Protein AF-A0AAD9Q328-F1 (afdb_monomer_lite)

Sequence (118 aa):
MSDKLAHITLSVFYMILWMSNDVTAGQQCKAVESTAGDSLRYHQGQAFSTKDRDYDSRSEEKCAVSYTGAWWYNGCYASNLNGRYLNGEIRSQGMVWKNNAFSVKKSEMKIRPQIFQD

Radius of gyration: 15.74 Å; chains: 1; bounding box: 34×46×47 Å

Structure (mmCIF, N/CA/C/O backbone):
data_AF-A0AAD9Q328-F1
#
_entry.id   AF-A0AAD9Q328-F1
#
loop_
_atom_site.group_PDB
_atom_site.id
_atom_site.type_symbol
_atom_site.label_atom_id
_atom_site.label_alt_id
_atom_site.label_comp_id
_atom_site.label_asym_id
_atom_site.label_entity_id
_atom_site.label_seq_id
_atom_site.pdbx_PDB_ins_code
_atom_site.Cartn_x
_atom_site.Cartn_y
_atom_site.Cartn_z
_atom_site.occupancy
_atom_site.B_iso_or_equiv
_atom_site.auth_seq_id
_atom_site.auth_comp_id
_atom_site.auth_asym_id
_atom_site.auth_atom_id
_atom_site.pdbx_PDB_model_num
ATOM 1 N N . MET A 1 1 ? 3.329 -34.678 4.663 1.00 47.31 1 MET A N 1
ATOM 2 C CA . MET A 1 1 ? 3.667 -33.246 4.870 1.00 47.31 1 MET A CA 1
ATOM 3 C C . MET A 1 1 ? 2.734 -32.289 4.098 1.00 47.31 1 MET A C 1
ATOM 5 O O . MET A 1 1 ? 2.943 -31.088 4.162 1.00 47.31 1 MET A O 1
ATOM 9 N N . SER A 1 2 ? 1.683 -32.790 3.426 1.00 54.12 2 SER A N 1
ATOM 10 C CA . SER A 1 2 ? 0.794 -32.012 2.539 1.00 54.12 2 SER A CA 1
ATOM 11 C C . SER A 1 2 ? -0.394 -31.347 3.259 1.00 54.12 2 SER A C 1
ATOM 13 O O . SER A 1 2 ? -0.843 -30.274 2.864 1.00 54.12 2 SER A O 1
ATOM 15 N N . ASP A 1 3 ? -0.871 -31.933 4.361 1.00 51.88 3 ASP A N 1
ATOM 16 C CA . ASP A 1 3 ? -2.179 -31.559 4.929 1.00 51.88 3 ASP A CA 1
ATOM 17 C C . ASP A 1 3 ? -2.162 -30.250 5.721 1.00 51.88 3 ASP A C 1
ATOM 19 O O . ASP A 1 3 ? -3.133 -29.496 5.716 1.00 51.88 3 ASP A O 1
ATOM 23 N N . LYS A 1 4 ? -1.029 -29.924 6.357 1.00 44.41 4 LYS A N 1
ATOM 24 C CA . LYS A 1 4 ? -0.889 -28.661 7.098 1.00 44.41 4 LYS A CA 1
ATOM 25 C C . LYS A 1 4 ? -0.861 -27.454 6.163 1.00 44.41 4 LYS A C 1
ATOM 27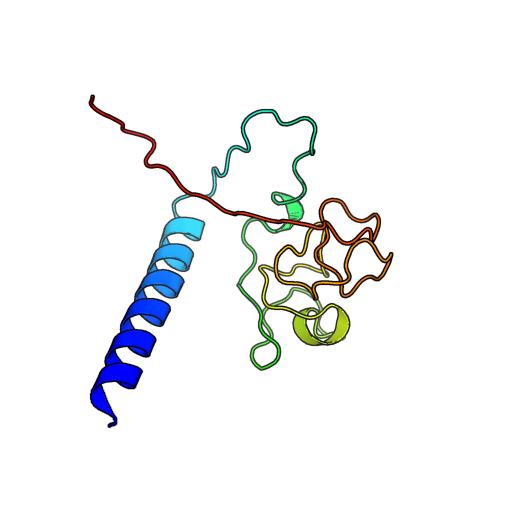 O O . LYS A 1 4 ? -1.434 -26.424 6.501 1.00 44.41 4 LYS A O 1
ATOM 32 N N . LEU A 1 5 ? -0.242 -27.586 4.986 1.00 49.25 5 LEU A N 1
ATOM 33 C CA . LEU A 1 5 ? -0.256 -26.529 3.976 1.00 49.25 5 LEU A CA 1
ATOM 34 C C . LEU A 1 5 ? -1.661 -26.345 3.398 1.00 49.25 5 LEU A C 1
ATOM 36 O O . LEU A 1 5 ? -2.135 -25.218 3.369 1.00 49.25 5 LEU A O 1
ATOM 40 N N . ALA A 1 6 ? -2.356 -27.428 3.036 1.00 49.75 6 ALA A N 1
ATOM 41 C CA . ALA A 1 6 ? -3.715 -27.347 2.496 1.00 49.75 6 ALA A CA 1
ATOM 42 C C . ALA A 1 6 ? -4.704 -26.670 3.466 1.00 49.75 6 ALA A C 1
ATOM 44 O O . ALA A 1 6 ? -5.493 -25.823 3.049 1.00 49.75 6 ALA A O 1
ATOM 45 N N . HIS A 1 7 ? -4.614 -26.964 4.768 1.00 55.03 7 HIS A N 1
ATOM 46 C CA . HIS A 1 7 ? -5.430 -26.308 5.796 1.00 55.03 7 HIS A CA 1
ATOM 47 C C . HIS A 1 7 ? -5.115 -24.813 5.959 1.00 55.03 7 HIS A C 1
ATOM 49 O O . HIS A 1 7 ? -6.038 -24.006 6.091 1.00 55.03 7 HIS A O 1
ATOM 55 N N . ILE A 1 8 ? -3.835 -24.425 5.925 1.00 55.41 8 ILE A N 1
ATOM 56 C CA . ILE A 1 8 ? -3.426 -23.011 5.977 1.00 55.41 8 ILE A CA 1
ATOM 57 C C . ILE A 1 8 ? -3.934 -22.282 4.730 1.00 55.41 8 ILE A C 1
ATOM 59 O O . ILE A 1 8 ? -4.517 -21.207 4.839 1.00 55.41 8 ILE A O 1
ATOM 63 N N . THR A 1 9 ? -3.784 -22.893 3.555 1.00 58.69 9 THR A N 1
ATOM 64 C CA . THR A 1 9 ? -4.252 -22.342 2.284 1.00 58.69 9 THR A CA 1
ATOM 65 C C . THR A 1 9 ? -5.767 -22.138 2.297 1.00 58.69 9 THR A C 1
ATOM 67 O O . THR A 1 9 ? -6.215 -21.031 2.025 1.00 58.69 9 THR A O 1
ATOM 70 N N . LEU A 1 10 ? -6.561 -23.135 2.702 1.00 51.97 10 LEU A N 1
ATOM 71 C CA . LEU A 1 10 ? -8.021 -23.008 2.808 1.00 51.97 10 LEU A CA 1
ATOM 72 C C . LEU A 1 10 ? -8.452 -21.952 3.832 1.00 51.97 10 LEU A C 1
ATOM 74 O O . LEU A 1 10 ? -9.375 -21.194 3.560 1.00 51.97 10 LEU A O 1
ATOM 78 N N . SER A 1 11 ? -7.761 -21.849 4.968 1.00 64.06 11 SER A N 1
ATOM 79 C CA . SER A 1 11 ? -8.063 -20.846 5.999 1.00 64.06 11 SER A CA 1
ATOM 80 C C . SER A 1 11 ? -7.779 -19.424 5.512 1.00 64.06 11 SER A C 1
ATOM 82 O O . SER A 1 11 ? -8.570 -18.516 5.750 1.00 64.06 11 SER A O 1
ATOM 84 N N . VAL A 1 12 ? -6.678 -19.225 4.782 1.00 56.22 12 VAL A N 1
ATOM 85 C CA . VAL A 1 12 ? -6.328 -17.926 4.192 1.00 56.22 12 VAL A CA 1
ATOM 86 C C . VAL A 1 12 ? -7.258 -17.588 3.026 1.00 56.22 12 VAL A C 1
ATOM 88 O O . VAL A 1 12 ? -7.722 -16.458 2.951 1.00 56.22 12 VAL A O 1
ATOM 91 N N . PHE A 1 13 ? -7.611 -18.550 2.166 1.00 57.19 13 PHE A N 1
ATOM 92 C CA . PHE A 1 13 ? -8.609 -18.339 1.111 1.00 57.19 13 PHE A CA 1
ATOM 93 C C . PHE A 1 13 ? -9.988 -18.016 1.684 1.00 57.19 13 PHE A C 1
ATOM 95 O O . PHE A 1 13 ? -10.648 -17.119 1.174 1.00 57.19 13 PHE A O 1
ATOM 102 N N . TYR A 1 14 ? -10.407 -18.688 2.758 1.00 56.12 14 TYR A N 1
ATOM 103 C CA . TYR A 1 14 ? -11.674 -18.409 3.426 1.00 56.12 14 TYR A CA 1
ATOM 104 C C . TYR A 1 14 ? -11.663 -17.033 4.094 1.00 56.12 14 TYR A C 1
ATOM 106 O O . TYR A 1 14 ? -12.627 -16.295 3.947 1.00 56.12 14 TYR A O 1
ATOM 114 N N . MET A 1 15 ? -10.561 -16.635 4.741 1.00 57.78 15 MET A N 1
ATOM 115 C CA . MET A 1 15 ? -10.414 -15.281 5.283 1.00 57.78 15 MET A CA 1
ATOM 116 C C . MET A 1 15 ? -10.389 -14.217 4.183 1.00 57.78 15 MET A C 1
ATOM 118 O O . MET A 1 15 ? -11.042 -13.196 4.337 1.00 57.78 15 MET A O 1
ATOM 122 N N . ILE A 1 16 ? -9.714 -14.451 3.054 1.00 57.81 16 ILE A N 1
ATOM 123 C CA . ILE A 1 16 ? -9.692 -13.517 1.917 1.00 57.81 16 ILE A CA 1
ATOM 124 C C . ILE A 1 16 ? -11.071 -13.419 1.255 1.00 57.81 16 ILE A C 1
ATOM 126 O O . ILE A 1 16 ? -11.498 -12.318 0.921 1.00 57.81 16 ILE A O 1
ATOM 130 N N . LEU A 1 17 ? -11.785 -14.533 1.073 1.00 53.72 17 LEU A N 1
ATOM 131 C CA . LEU A 1 17 ? -13.134 -14.552 0.495 1.00 53.72 17 LEU A CA 1
ATOM 132 C C . LEU A 1 17 ? -14.165 -13.943 1.445 1.00 53.72 17 LEU A C 1
ATOM 134 O O . LEU A 1 17 ? -15.009 -13.174 1.001 1.00 53.72 17 LEU A O 1
ATOM 138 N N . TRP A 1 18 ? -14.072 -14.231 2.743 1.00 56.66 18 TRP A N 1
ATOM 139 C CA . TRP A 1 18 ? -14.896 -13.604 3.773 1.00 56.66 18 TRP A CA 1
ATOM 140 C C . TRP A 1 18 ? -14.618 -12.104 3.843 1.00 56.66 18 TRP A C 1
ATOM 142 O O . TRP A 1 18 ? -15.551 -11.325 3.734 1.00 56.66 18 TRP A O 1
ATOM 152 N N . MET A 1 19 ? -13.347 -11.686 3.863 1.00 53.69 19 MET A N 1
ATOM 153 C CA . MET A 1 19 ? -12.975 -10.276 3.746 1.00 53.69 19 MET A CA 1
ATOM 154 C C . MET A 1 19 ? -13.445 -9.668 2.424 1.00 53.69 19 MET A C 1
ATOM 156 O O . MET A 1 19 ? -13.828 -8.518 2.428 1.00 53.69 19 MET A O 1
ATOM 160 N N . SER A 1 20 ? -13.463 -10.386 1.300 1.00 55.66 20 SER A N 1
ATOM 161 C CA . SER A 1 20 ? -13.958 -9.848 0.019 1.00 55.66 20 SER A CA 1
ATOM 162 C C . SER A 1 20 ? -15.481 -9.672 0.025 1.00 55.66 20 SER A C 1
ATOM 164 O O . SER A 1 20 ? -15.992 -8.635 -0.397 1.00 55.66 20 SER A O 1
ATOM 166 N N . ASN A 1 21 ? -16.213 -10.649 0.563 1.00 50.56 21 ASN A N 1
ATOM 167 C CA . ASN A 1 21 ? -17.669 -10.600 0.699 1.00 50.56 21 ASN A CA 1
ATOM 168 C C . ASN A 1 21 ? -18.107 -9.553 1.739 1.00 50.56 21 ASN A C 1
ATOM 170 O O . ASN A 1 21 ? -19.032 -8.785 1.478 1.00 50.56 21 ASN A O 1
ATOM 174 N N . ASP A 1 22 ? -17.383 -9.430 2.853 1.00 47.09 22 ASP A N 1
ATOM 175 C CA . ASP A 1 22 ? -17.624 -8.414 3.883 1.00 47.09 22 ASP A CA 1
ATOM 176 C C . ASP A 1 22 ? -17.053 -7.040 3.521 1.00 47.09 22 ASP A C 1
ATOM 178 O O . ASP A 1 22 ? -17.586 -6.039 3.976 1.00 47.09 22 ASP A O 1
ATOM 182 N N . VAL A 1 23 ? -16.043 -6.925 2.653 1.00 49.41 23 VAL A N 1
ATOM 183 C CA . VAL A 1 23 ? -15.653 -5.636 2.039 1.00 49.41 23 VAL A CA 1
ATOM 184 C C . VAL A 1 23 ? -16.782 -5.123 1.143 1.00 49.41 23 VAL A C 1
ATOM 186 O O . VAL A 1 23 ? -17.007 -3.915 1.069 1.00 49.41 23 VAL A O 1
ATOM 189 N N . THR A 1 24 ? -17.534 -6.029 0.511 1.00 43.97 24 THR A N 1
ATOM 190 C CA . THR A 1 24 ? -18.700 -5.675 -0.309 1.00 43.97 24 THR A CA 1
ATOM 191 C C . THR A 1 24 ? -19.907 -5.291 0.564 1.00 43.97 24 THR A C 1
ATOM 193 O O . THR A 1 24 ? -20.589 -4.317 0.257 1.00 43.97 24 THR A O 1
ATOM 196 N N . ALA A 1 25 ? -20.138 -5.982 1.691 1.00 39.66 25 ALA A N 1
ATOM 197 C CA . ALA A 1 25 ? -21.207 -5.659 2.651 1.00 39.66 25 ALA A CA 1
ATOM 198 C C . ALA A 1 25 ? -20.860 -4.500 3.617 1.00 39.66 25 ALA A C 1
ATOM 200 O O . ALA A 1 25 ? -21.744 -3.831 4.150 1.00 39.66 25 ALA A O 1
ATOM 201 N N . GLY A 1 26 ? -19.571 -4.237 3.822 1.00 40.47 26 GLY A N 1
ATOM 202 C CA . GLY A 1 26 ? -18.991 -3.302 4.784 1.00 40.47 26 GLY A CA 1
ATOM 203 C C . GLY A 1 26 ? -18.355 -2.074 4.138 1.00 40.47 26 GLY A C 1
ATOM 204 O O . GLY A 1 26 ? -17.380 -1.542 4.666 1.00 40.47 26 GLY A O 1
ATOM 205 N N . GLN A 1 27 ? -18.924 -1.566 3.037 1.00 48.16 27 GLN A N 1
ATOM 206 C CA . GLN A 1 27 ? -18.544 -0.299 2.378 1.00 48.16 27 GLN A CA 1
ATOM 207 C C . GLN A 1 27 ? -18.603 0.961 3.282 1.00 48.16 27 GLN A C 1
ATOM 209 O O . GLN A 1 27 ? -18.431 2.080 2.799 1.00 48.16 27 GLN A O 1
ATOM 214 N N . GLN A 1 28 ? -18.774 0.811 4.597 1.00 47.84 28 GLN A N 1
ATOM 215 C CA . GLN A 1 28 ? -18.438 1.815 5.602 1.00 47.84 28 GLN A CA 1
ATOM 216 C C . GLN A 1 28 ? -17.211 1.385 6.422 1.00 47.84 28 GLN A C 1
ATOM 218 O O . GLN A 1 28 ? -17.279 1.246 7.643 1.00 47.84 28 GLN A O 1
ATOM 223 N N . CYS A 1 29 ? -16.034 1.289 5.798 1.00 51.41 29 CYS A N 1
ATOM 224 C CA . CYS A 1 29 ? -14.801 1.577 6.533 1.00 51.41 29 CYS A CA 1
ATOM 225 C C . CYS A 1 29 ? -14.801 3.078 6.859 1.00 51.41 29 CYS A C 1
ATOM 227 O O . CYS A 1 29 ? -14.135 3.869 6.198 1.00 51.41 29 CYS A O 1
ATOM 229 N N . LYS A 1 30 ? -15.600 3.503 7.845 1.00 45.97 30 LYS A N 1
ATOM 230 C CA . LYS A 1 30 ? -15.506 4.857 8.385 1.00 45.97 30 LYS A CA 1
ATOM 231 C C . LYS A 1 30 ? -14.198 4.898 9.164 1.00 45.97 30 LYS A C 1
ATOM 233 O O . LYS A 1 30 ? -14.156 4.490 10.323 1.00 45.97 30 LYS A O 1
ATOM 238 N N . ALA A 1 31 ? -13.119 5.320 8.506 1.00 54.75 31 ALA A N 1
ATOM 239 C CA . ALA A 1 31 ? -11.900 5.684 9.204 1.00 54.75 31 ALA A CA 1
ATOM 240 C C . ALA A 1 31 ? -12.313 6.700 10.275 1.00 54.75 31 ALA A C 1
ATOM 242 O O . ALA A 1 31 ? -12.837 7.769 9.957 1.00 54.75 31 ALA A O 1
ATOM 243 N N . VAL A 1 32 ? -12.182 6.313 11.546 1.00 51.00 32 VAL A N 1
ATOM 244 C CA . VAL A 1 32 ? -12.331 7.235 12.677 1.00 51.00 32 VAL A CA 1
ATOM 245 C C . VAL A 1 32 ? -11.469 8.446 12.344 1.00 51.00 32 VAL A C 1
ATOM 247 O O . VAL A 1 32 ? -10.350 8.237 11.873 1.00 51.00 32 VAL A O 1
ATOM 250 N N . GLU A 1 33 ? -11.995 9.668 12.499 1.00 53.31 33 GLU A N 1
ATOM 251 C CA . GLU A 1 33 ? -11.280 10.895 12.130 1.00 53.31 33 GLU A CA 1
ATOM 252 C C . GLU A 1 33 ? -9.833 10.821 12.622 1.00 53.31 33 GLU A C 1
ATOM 254 O O . GLU A 1 33 ? -9.549 10.871 13.817 1.00 53.31 33 GLU A O 1
ATOM 259 N N . SER A 1 34 ? -8.920 10.594 11.679 1.00 58.84 34 SER A N 1
ATOM 260 C CA . SER A 1 34 ? -7.511 10.385 11.961 1.00 58.84 34 SER A CA 1
ATOM 261 C C . SER A 1 34 ? -6.733 11.492 11.280 1.00 58.84 34 SER A C 1
ATOM 263 O O . SER A 1 34 ? -6.993 11.853 10.129 1.00 58.84 34 SER A O 1
ATOM 265 N N . THR A 1 35 ? -5.728 12.012 11.973 1.00 65.56 35 THR A N 1
ATOM 266 C CA . THR A 1 35 ? -4.799 13.006 11.422 1.00 65.56 35 THR A CA 1
ATOM 267 C C . THR A 1 35 ? -3.988 12.460 10.240 1.00 65.56 35 THR A C 1
ATOM 269 O O . THR A 1 35 ? -3.401 13.231 9.484 1.00 65.56 35 THR A O 1
ATOM 272 N N . ALA A 1 36 ? -3.984 11.136 10.039 1.00 71.38 36 ALA A N 1
ATOM 273 C CA . ALA A 1 36 ? -3.329 10.466 8.923 1.00 71.38 36 ALA A CA 1
ATOM 274 C C . ALA A 1 36 ? -4.056 10.667 7.574 1.00 71.38 36 ALA A C 1
ATOM 276 O O . ALA A 1 36 ? -3.456 10.430 6.523 1.00 71.38 36 ALA A O 1
ATOM 277 N N . GLY A 1 37 ? -5.314 11.126 7.582 1.00 79.94 37 GLY A N 1
ATOM 278 C CA . GLY A 1 37 ? -6.148 11.285 6.387 1.00 79.94 37 GLY A CA 1
ATOM 279 C C . GLY A 1 37 ? -6.693 9.959 5.841 1.00 79.94 37 GLY A C 1
ATOM 280 O O . GLY A 1 37 ? -6.189 8.885 6.156 1.00 79.94 37 GLY A O 1
ATOM 281 N N . ASP A 1 38 ? -7.726 10.028 5.000 1.00 84.62 38 ASP A N 1
ATOM 282 C CA . ASP A 1 38 ? -8.436 8.855 4.469 1.00 84.62 38 ASP A CA 1
ATOM 283 C C . ASP A 1 38 ? -7.890 8.422 3.095 1.00 84.62 38 ASP A C 1
ATOM 285 O O . ASP A 1 38 ? -8.496 8.649 2.047 1.00 84.62 38 ASP A O 1
ATOM 289 N N . SER A 1 39 ? -6.692 7.823 3.091 1.00 88.31 39 SER A N 1
ATOM 290 C CA . SER A 1 39 ? -6.060 7.322 1.855 1.00 88.31 39 SER A CA 1
ATOM 291 C C . SER A 1 39 ? -6.610 5.966 1.398 1.00 88.31 39 SER A C 1
ATOM 293 O O . SER A 1 39 ? -6.280 5.520 0.299 1.00 88.31 39 SER A O 1
ATOM 295 N N . LEU A 1 40 ? -7.439 5.308 2.218 1.00 88.94 40 LEU A N 1
ATOM 296 C CA . LEU A 1 40 ? -8.035 4.012 1.893 1.00 88.94 40 LEU A CA 1
ATOM 297 C C . LEU A 1 40 ? -9.314 4.172 1.066 1.00 88.94 40 LEU A C 1
ATOM 299 O O . LEU A 1 40 ? -9.589 3.337 0.211 1.00 88.94 40 LEU A O 1
ATOM 303 N N . ARG A 1 41 ? -10.047 5.280 1.228 1.00 87.31 41 ARG A N 1
ATOM 304 C CA . ARG A 1 41 ? -11.248 5.584 0.434 1.00 87.31 41 ARG A CA 1
ATOM 305 C C . ARG A 1 41 ? -11.034 5.564 -1.080 1.00 87.31 41 ARG A C 1
ATOM 307 O O . ARG A 1 41 ? -11.938 5.176 -1.808 1.00 87.31 41 ARG A O 1
ATOM 314 N N . TYR A 1 42 ? -9.842 5.918 -1.566 1.00 88.75 42 TYR A N 1
ATOM 315 C CA . TYR A 1 42 ? -9.498 5.824 -2.996 1.00 88.75 42 TYR A CA 1
ATOM 316 C C . TYR A 1 42 ? -9.615 4.392 -3.561 1.00 88.75 42 TYR A C 1
ATOM 318 O O . TYR A 1 42 ? -9.821 4.201 -4.758 1.00 88.75 42 TYR A O 1
ATOM 326 N N . HIS A 1 43 ? -9.498 3.396 -2.685 1.00 89.31 43 HIS A N 1
ATOM 327 C CA . HIS A 1 43 ? -9.521 1.972 -2.999 1.00 89.31 43 HIS A CA 1
ATOM 328 C C . HIS A 1 43 ? -10.907 1.337 -2.805 1.00 89.31 43 HIS A C 1
ATOM 330 O O . HIS A 1 43 ? -11.075 0.133 -2.993 1.00 89.31 43 HIS A O 1
ATOM 336 N N . GLN A 1 44 ? -11.914 2.124 -2.414 1.00 87.75 44 GLN A N 1
ATOM 337 C CA . GLN A 1 44 ? -13.252 1.618 -2.134 1.00 87.75 44 GLN A CA 1
ATOM 338 C C . GLN A 1 44 ? -13.880 0.981 -3.383 1.00 87.75 44 GLN A C 1
ATOM 340 O O . GLN A 1 44 ? -13.894 1.570 -4.464 1.00 87.75 44 GLN A O 1
ATOM 345 N N . GLY A 1 45 ? -14.420 -0.230 -3.215 1.00 85.50 45 GLY A N 1
ATOM 346 C CA . GLY A 1 45 ? -15.087 -0.981 -4.283 1.00 85.50 45 GLY A CA 1
ATOM 347 C C . GLY A 1 45 ? -14.150 -1.584 -5.333 1.00 85.50 45 GLY A C 1
ATOM 348 O O . GLY A 1 45 ? -14.644 -2.172 -6.289 1.00 85.50 45 GLY A O 1
ATOM 349 N N . GLN A 1 46 ? -12.830 -1.454 -5.177 1.00 87.00 46 GLN A N 1
ATOM 350 C CA . GLN A 1 46 ? -11.876 -2.106 -6.070 1.00 87.00 46 GLN A CA 1
ATOM 351 C C . GLN A 1 46 ? -11.686 -3.571 -5.686 1.00 87.00 46 GLN A C 1
ATOM 353 O O . GLN A 1 46 ? -11.769 -3.940 -4.513 1.00 87.00 46 GLN A O 1
ATOM 358 N N . ALA A 1 47 ? -11.404 -4.404 -6.682 1.00 88.69 47 ALA A N 1
ATOM 359 C CA . ALA A 1 47 ? -11.007 -5.784 -6.463 1.00 88.69 47 ALA A CA 1
ATOM 360 C C . ALA A 1 47 ? -9.544 -5.859 -5.997 1.00 88.69 47 ALA A C 1
ATOM 362 O O . ALA A 1 47 ? -8.753 -4.935 -6.178 1.00 88.69 47 ALA A O 1
ATOM 363 N N . PHE A 1 48 ? -9.189 -6.965 -5.348 1.00 88.25 48 PHE A N 1
ATOM 364 C CA . PHE A 1 48 ? -7.838 -7.175 -4.840 1.00 88.25 48 PHE A CA 1
ATOM 365 C C . PHE A 1 48 ? -6.931 -7.736 -5.943 1.00 88.25 48 PHE A C 1
ATOM 367 O O . PHE A 1 48 ? -7.166 -8.852 -6.411 1.00 88.25 48 PHE A O 1
ATOM 374 N N . SER A 1 49 ? -5.885 -6.998 -6.327 1.00 90.12 49 SER A N 1
ATOM 375 C CA . SER A 1 49 ? -4.930 -7.418 -7.364 1.00 90.12 49 SER A CA 1
ATOM 376 C C . SER A 1 49 ? -3.616 -7.901 -6.753 1.00 90.12 49 SER A C 1
ATOM 378 O O . SER A 1 49 ? -3.127 -7.373 -5.750 1.00 90.12 49 SER A O 1
ATOM 380 N N . THR A 1 50 ? -3.015 -8.902 -7.388 1.00 91.75 50 THR A N 1
ATOM 381 C CA . THR A 1 50 ? -1.713 -9.489 -7.047 1.00 91.75 50 THR A CA 1
ATOM 382 C C . THR A 1 50 ? -0.804 -9.473 -8.279 1.00 91.75 50 THR A C 1
ATOM 384 O O . THR A 1 50 ? -1.232 -9.166 -9.387 1.00 91.75 50 THR A O 1
ATOM 387 N N . LYS A 1 51 ? 0.478 -9.831 -8.124 1.00 92.88 51 LYS A N 1
ATOM 388 C CA . 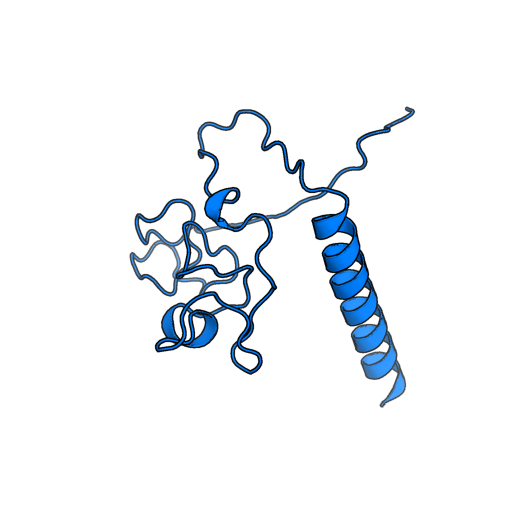LYS A 1 51 ? 1.429 -9.898 -9.253 1.00 92.88 51 LYS A CA 1
ATOM 389 C C . LYS A 1 51 ? 0.949 -10.820 -10.391 1.00 92.88 51 LYS A C 1
ATOM 391 O O . LYS A 1 51 ? 1.280 -10.593 -11.551 1.00 92.88 51 LYS A O 1
ATOM 396 N N . ASP A 1 52 ? 0.233 -11.884 -10.044 1.00 90.88 52 ASP A N 1
ATOM 397 C CA . ASP A 1 52 ? -0.264 -12.929 -10.939 1.00 90.88 52 ASP A CA 1
ATOM 398 C C . ASP A 1 52 ? -1.743 -12.765 -11.327 1.00 90.88 52 ASP A C 1
ATOM 400 O O . ASP A 1 52 ? -2.190 -13.421 -12.267 1.00 90.88 52 ASP A O 1
ATOM 404 N N . ARG A 1 53 ? -2.499 -11.894 -10.644 1.00 88.19 53 ARG A N 1
ATOM 405 C CA . ARG A 1 53 ? -3.922 -11.642 -10.913 1.00 88.19 53 ARG A CA 1
ATOM 406 C C . ARG A 1 53 ? -4.195 -10.153 -10.996 1.00 88.19 53 ARG A C 1
ATOM 408 O O . ARG A 1 53 ? -4.128 -9.439 -9.997 1.00 88.19 53 ARG A O 1
ATOM 415 N N . ASP A 1 54 ? -4.519 -9.722 -12.202 1.00 87.00 54 ASP A N 1
ATOM 416 C CA . ASP A 1 54 ? -4.727 -8.326 -12.533 1.00 87.00 54 ASP A CA 1
ATOM 417 C C . ASP A 1 54 ? -6.221 -7.987 -12.523 1.00 87.00 54 ASP A C 1
ATOM 419 O O . ASP A 1 54 ? -6.978 -8.452 -13.377 1.00 87.00 54 ASP A O 1
ATOM 423 N N . TYR A 1 55 ? -6.635 -7.236 -11.506 1.00 85.88 55 TYR A N 1
ATOM 424 C CA . TYR A 1 55 ? -7.995 -6.727 -11.332 1.00 85.88 55 TYR A CA 1
ATOM 425 C C . TYR A 1 55 ? -8.006 -5.222 -11.046 1.00 85.88 55 TYR A C 1
ATOM 427 O O . TYR A 1 55 ? -8.966 -4.708 -10.470 1.00 85.88 55 TYR A O 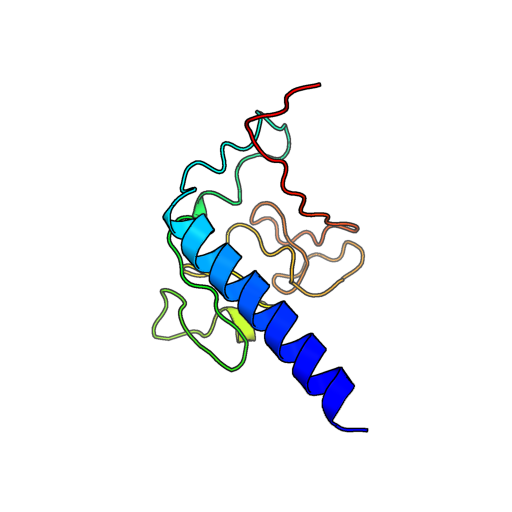1
ATOM 435 N N . ASP A 1 56 ? -6.915 -4.529 -11.381 1.00 82.00 56 ASP A N 1
ATOM 436 C CA . ASP A 1 56 ? -6.863 -3.081 -11.235 1.00 82.00 56 ASP A CA 1
ATOM 437 C C . ASP A 1 56 ? -7.593 -2.382 -12.399 1.00 82.00 56 ASP A C 1
ATOM 439 O O . ASP A 1 56 ? -8.082 -3.024 -13.333 1.00 82.00 56 ASP A O 1
ATOM 443 N N . SER A 1 57 ? -7.779 -1.063 -12.301 1.00 81.75 57 SER A N 1
ATOM 444 C CA . SER A 1 57 ? -8.598 -0.318 -13.267 1.00 81.75 57 SER A CA 1
ATOM 445 C C . SER A 1 57 ? -7.819 0.140 -14.504 1.00 81.75 57 SER A C 1
ATOM 447 O O . SER A 1 57 ? -8.392 0.812 -15.369 1.00 81.75 57 SER A O 1
ATOM 449 N N . ARG A 1 58 ? -6.523 -0.197 -14.612 1.00 80.50 58 ARG A N 1
ATOM 450 C CA . ARG A 1 58 ? -5.659 0.204 -15.725 1.00 80.50 58 ARG A CA 1
ATOM 451 C C . ARG A 1 58 ? -5.417 -0.958 -16.683 1.00 80.50 58 ARG A C 1
ATOM 453 O O . ARG A 1 58 ? -4.852 -1.980 -16.340 1.00 80.50 58 ARG A O 1
ATOM 460 N N . SER A 1 59 ? -5.749 -0.753 -17.956 1.00 72.00 59 SER A N 1
ATOM 461 C CA . SER A 1 59 ? -5.527 -1.760 -19.003 1.00 72.00 59 SER A CA 1
ATOM 462 C C . SER A 1 59 ? -4.071 -1.879 -19.473 1.00 72.00 59 SER A C 1
ATOM 464 O O . SER A 1 59 ? -3.703 -2.889 -20.067 1.00 72.00 59 SER A O 1
ATOM 466 N N . GLU A 1 60 ? -3.253 -0.845 -19.270 1.00 79.25 60 GLU A N 1
ATOM 467 C CA . GLU A 1 60 ? -1.894 -0.749 -19.831 1.00 79.25 60 GLU A CA 1
ATOM 468 C C . GLU A 1 60 ? -0.784 -1.043 -18.810 1.00 79.25 60 GLU A C 1
ATOM 470 O O . GLU A 1 60 ? 0.356 -1.311 -19.190 1.00 79.25 60 GLU A O 1
ATOM 475 N N . GLU A 1 61 ? -1.096 -1.003 -17.514 1.00 82.81 61 GLU A N 1
ATOM 476 C CA . GLU A 1 61 ? -0.123 -1.112 -16.431 1.00 82.81 61 GLU A CA 1
ATOM 477 C C . GLU A 1 61 ? -0.652 -2.020 -15.326 1.00 82.81 61 GLU A C 1
ATOM 479 O O . GLU A 1 61 ? -1.703 -1.748 -14.768 1.00 82.81 61 GLU A O 1
ATOM 484 N N . LYS A 1 62 ? 0.139 -3.027 -14.938 1.00 91.56 62 LYS A N 1
ATOM 485 C CA . LYS A 1 62 ? -0.184 -3.904 -13.807 1.00 91.56 62 LYS A CA 1
ATOM 486 C C . LYS A 1 62 ? 0.286 -3.274 -12.502 1.00 91.56 62 LYS A C 1
ATOM 488 O O . LYS A 1 62 ? 1.469 -3.383 -12.155 1.00 91.56 62 LYS A O 1
ATOM 493 N N . CYS A 1 63 ? -0.617 -2.662 -11.743 1.00 93.50 63 CYS A N 1
ATOM 494 C CA . CYS A 1 63 ? -0.291 -1.898 -10.540 1.00 93.50 63 CYS A CA 1
ATOM 495 C C . CYS A 1 63 ? 0.485 -2.728 -9.501 1.00 93.50 63 CYS A C 1
ATOM 497 O O . CYS A 1 63 ? 1.481 -2.262 -8.942 1.00 93.50 63 CYS A O 1
ATOM 499 N N . ALA A 1 64 ? 0.090 -3.988 -9.291 1.00 93.81 64 ALA A N 1
ATOM 500 C CA . ALA A 1 64 ? 0.765 -4.900 -8.363 1.00 93.81 64 ALA A CA 1
ATOM 501 C C . ALA A 1 64 ? 2.209 -5.247 -8.787 1.00 93.81 64 ALA A C 1
ATOM 503 O O . ALA A 1 64 ? 3.049 -5.587 -7.950 1.00 93.81 64 ALA A O 1
ATOM 504 N N . VAL A 1 65 ? 2.522 -5.151 -10.084 1.00 94.56 65 VAL A N 1
ATOM 505 C CA . VAL A 1 65 ? 3.877 -5.350 -10.618 1.00 94.56 65 VAL A CA 1
ATOM 506 C C . VAL A 1 65 ? 4.698 -4.070 -10.466 1.00 94.56 65 VAL A C 1
ATOM 508 O O . VAL A 1 65 ? 5.796 -4.124 -9.910 1.00 94.56 65 VAL A O 1
ATOM 511 N N . SER A 1 66 ? 4.164 -2.929 -10.911 1.00 93.94 66 SER A N 1
ATOM 512 C CA . SER A 1 66 ? 4.861 -1.634 -10.896 1.00 93.94 66 SER A CA 1
ATOM 513 C C . SER A 1 66 ? 5.166 -1.133 -9.486 1.00 93.94 66 SER A C 1
ATOM 515 O O . SER A 1 66 ? 6.258 -0.623 -9.212 1.00 93.94 66 SER A O 1
ATOM 517 N N . TYR A 1 67 ? 4.199 -1.288 -8.581 1.00 93.00 67 TYR A N 1
ATOM 518 C CA . TYR A 1 67 ? 4.224 -0.685 -7.249 1.00 93.00 67 TYR A CA 1
ATOM 519 C C . TYR A 1 67 ? 4.396 -1.690 -6.124 1.00 93.00 67 TYR A C 1
ATOM 521 O O . TYR A 1 67 ? 4.558 -1.288 -4.977 1.00 93.00 67 TYR A O 1
ATOM 529 N N . THR A 1 68 ? 4.474 -2.975 -6.469 1.00 93.62 68 THR A N 1
ATOM 530 C CA . THR A 1 68 ? 4.771 -4.104 -5.585 1.00 93.62 68 THR A CA 1
ATOM 531 C C . THR A 1 68 ? 3.788 -4.293 -4.432 1.00 93.62 68 THR A C 1
ATOM 533 O O . THR A 1 68 ? 3.327 -3.351 -3.796 1.00 93.62 68 THR A O 1
ATOM 536 N N . GLY A 1 69 ? 3.519 -5.551 -4.112 1.00 93.31 69 GLY A N 1
ATOM 537 C CA . GLY A 1 69 ? 2.529 -5.891 -3.100 1.00 93.31 69 GLY A CA 1
ATOM 538 C C . GLY A 1 69 ? 1.171 -6.190 -3.713 1.00 93.31 69 GLY A C 1
ATOM 539 O O . GLY A 1 69 ? 0.950 -6.049 -4.914 1.00 93.31 69 GLY A O 1
ATOM 540 N N . ALA A 1 70 ? 0.287 -6.691 -2.863 1.00 94.12 70 ALA A N 1
ATOM 541 C CA . ALA A 1 70 ? -1.080 -7.001 -3.229 1.00 94.12 70 ALA A CA 1
ATOM 542 C C . ALA A 1 70 ? -2.008 -6.016 -2.531 1.00 94.12 70 ALA A C 1
ATOM 544 O O . ALA A 1 70 ? -1.879 -5.796 -1.323 1.00 94.12 70 ALA A O 1
ATOM 545 N N . TRP A 1 71 ? -2.910 -5.400 -3.282 1.00 94.88 71 TRP A N 1
ATOM 546 C CA . TRP A 1 71 ? -3.749 -4.326 -2.771 1.00 94.88 71 TRP A CA 1
ATOM 547 C C . TRP A 1 71 ? -5.026 -4.190 -3.594 1.00 94.88 71 TRP A C 1
ATOM 549 O O . TRP A 1 71 ? -5.123 -4.710 -4.705 1.00 94.88 71 TRP A O 1
ATOM 559 N N . TRP A 1 72 ? -5.998 -3.454 -3.060 1.00 94.25 72 TRP A N 1
ATOM 560 C CA . TRP A 1 72 ? -7.206 -3.053 -3.783 1.00 94.25 72 TRP A CA 1
ATOM 561 C C . TRP A 1 72 ? -6.889 -1.910 -4.757 1.00 94.25 72 TRP A C 1
ATOM 563 O O . TRP A 1 72 ? -7.307 -0.772 -4.554 1.00 94.25 72 TRP A O 1
ATOM 573 N N . TYR A 1 73 ? -6.030 -2.162 -5.744 1.00 92.00 73 TYR A N 1
ATOM 574 C CA . TYR A 1 73 ? -5.539 -1.134 -6.661 1.00 92.00 73 TYR A CA 1
ATOM 575 C C . TYR A 1 73 ? -6.672 -0.542 -7.515 1.00 92.00 73 TYR A C 1
ATOM 577 O O . TYR A 1 73 ? -7.577 -1.242 -7.949 1.00 92.00 73 TYR A O 1
ATOM 585 N N . ASN A 1 74 ? -6.598 0.769 -7.742 1.00 90.44 74 ASN A N 1
ATOM 586 C CA . ASN A 1 74 ? -7.391 1.485 -8.740 1.00 90.44 74 ASN A CA 1
ATOM 587 C C . ASN A 1 74 ? -6.435 1.824 -9.899 1.00 90.44 74 ASN A C 1
ATOM 589 O O . ASN A 1 74 ? -5.961 0.909 -10.558 1.00 90.44 74 ASN A O 1
ATOM 593 N N . GLY A 1 75 ? -6.037 3.089 -10.082 1.00 89.19 75 GLY A N 1
ATOM 594 C CA . GLY A 1 75 ? -5.075 3.486 -11.118 1.00 89.19 75 GLY A CA 1
ATOM 595 C C . GLY A 1 75 ? -3.956 4.407 -10.618 1.00 89.19 75 GLY A C 1
ATOM 596 O O . GLY A 1 75 ? -3.868 5.549 -11.061 1.00 89.19 75 GLY A O 1
ATOM 597 N N . CYS A 1 76 ? -3.075 4.011 -9.697 1.00 89.56 76 CYS A N 1
ATOM 598 C CA . CYS A 1 76 ? -2.950 2.685 -9.085 1.00 89.56 76 CYS A CA 1
ATOM 599 C C . CYS A 1 76 ? -3.251 2.708 -7.587 1.00 89.56 76 CYS A C 1
ATOM 601 O O . CYS A 1 76 ? -4.005 1.871 -7.094 1.00 89.56 76 CYS A O 1
ATOM 603 N N . TYR A 1 77 ? -2.710 3.675 -6.839 1.00 92.19 77 TYR A N 1
ATOM 604 C CA . TYR A 1 77 ? -2.951 3.749 -5.403 1.00 92.19 77 TYR A CA 1
ATOM 605 C C . TYR A 1 77 ? -2.848 5.159 -4.815 1.00 92.19 77 TYR A C 1
ATOM 607 O O . TYR A 1 77 ? -2.100 6.001 -5.302 1.00 92.19 77 TYR A O 1
ATOM 615 N N . ALA A 1 78 ? -3.565 5.381 -3.711 1.00 91.94 78 ALA A N 1
ATOM 616 C CA . ALA A 1 78 ? -3.324 6.486 -2.778 1.00 91.94 78 ALA A CA 1
ATOM 617 C C . ALA A 1 78 ? -2.662 5.994 -1.474 1.00 91.94 78 ALA A C 1
ATOM 619 O O . ALA A 1 78 ? -2.048 6.775 -0.745 1.00 91.94 78 ALA A O 1
ATOM 620 N N . SER A 1 79 ? -2.750 4.689 -1.201 1.00 92.38 79 SER A N 1
ATOM 621 C CA . SER A 1 79 ? -2.004 3.971 -0.168 1.00 92.38 79 SER A CA 1
ATOM 622 C C . SER A 1 79 ? -1.622 2.572 -0.657 1.00 92.38 79 SER A C 1
ATOM 624 O O . SER A 1 79 ? -2.320 1.988 -1.472 1.00 92.38 79 SER A O 1
ATOM 626 N N . ASN A 1 80 ? -0.515 2.028 -0.167 1.00 94.12 80 ASN A N 1
ATOM 627 C CA . ASN A 1 80 ? -0.100 0.656 -0.434 1.00 94.12 80 ASN A CA 1
ATOM 628 C C . ASN A 1 80 ? 0.637 0.124 0.796 1.00 94.12 80 ASN A C 1
ATOM 630 O O . ASN A 1 80 ? 1.861 0.173 0.858 1.00 94.12 80 ASN A O 1
ATOM 634 N N . LEU A 1 81 ? -0.097 -0.344 1.808 1.00 93.69 81 LEU A N 1
ATOM 635 C CA . LEU A 1 81 ? 0.514 -0.831 3.054 1.00 93.69 81 LEU A CA 1
ATOM 636 C C . LEU A 1 81 ? 1.212 -2.191 2.892 1.00 93.69 81 LEU A C 1
ATOM 638 O O . LEU A 1 81 ? 2.003 -2.556 3.758 1.00 93.69 81 LEU A O 1
ATOM 642 N N . ASN A 1 82 ? 0.951 -2.888 1.781 1.00 95.44 82 ASN A N 1
ATOM 643 C CA . ASN A 1 82 ? 1.562 -4.164 1.405 1.00 95.44 82 ASN A CA 1
ATOM 644 C C . ASN A 1 82 ? 2.743 -4.003 0.429 1.00 95.44 82 ASN A C 1
ATOM 646 O O . ASN A 1 82 ? 3.243 -5.000 -0.097 1.00 95.44 82 ASN A O 1
ATOM 650 N N . GLY A 1 83 ? 3.183 -2.767 0.173 1.00 94.00 83 GLY A N 1
ATOM 651 C CA . GLY A 1 83 ? 4.392 -2.491 -0.594 1.00 94.00 83 GLY A CA 1
ATOM 652 C C . GLY A 1 83 ? 5.659 -2.976 0.115 1.00 94.00 83 GLY A C 1
ATOM 653 O O . GLY A 1 83 ? 5.640 -3.490 1.235 1.00 94.00 83 GLY A O 1
ATOM 654 N N . ARG A 1 84 ? 6.810 -2.811 -0.533 1.00 95.00 84 ARG A N 1
ATOM 655 C CA . ARG A 1 84 ? 8.107 -3.192 0.036 1.00 95.00 84 ARG A CA 1
ATOM 656 C C . ARG A 1 84 ? 8.391 -2.407 1.312 1.00 95.00 84 ARG A C 1
ATOM 658 O O . ARG A 1 84 ? 8.224 -1.190 1.374 1.00 95.00 84 ARG A O 1
ATOM 665 N N . TYR A 1 85 ? 8.935 -3.093 2.310 1.00 93.50 85 TYR A N 1
ATOM 666 C CA . TYR A 1 85 ? 9.563 -2.425 3.439 1.00 93.50 85 TYR A CA 1
ATOM 667 C C . TYR A 1 85 ? 10.852 -1.743 2.970 1.00 93.50 85 TYR A C 1
ATOM 669 O O . TYR A 1 85 ? 11.825 -2.421 2.636 1.00 93.50 85 TYR A O 1
ATOM 677 N N . LEU A 1 86 ? 10.857 -0.410 2.934 1.00 93.81 86 LEU A N 1
ATOM 678 C CA . LEU A 1 86 ? 12.014 0.379 2.498 1.00 93.81 86 LEU A CA 1
ATOM 679 C C . LEU A 1 86 ? 12.578 1.276 3.608 1.00 93.81 86 LEU A C 1
ATOM 681 O O . LEU A 1 86 ? 13.316 2.211 3.331 1.00 93.81 86 LEU A O 1
ATOM 685 N N . ASN A 1 87 ? 12.224 1.013 4.871 1.00 89.62 87 ASN A N 1
ATOM 686 C CA . ASN A 1 87 ? 12.805 1.673 6.047 1.00 89.62 87 ASN A CA 1
ATOM 687 C C . ASN A 1 87 ? 12.806 3.225 6.005 1.00 89.62 87 ASN A C 1
ATOM 689 O O . ASN A 1 87 ? 13.723 3.867 6.517 1.00 89.62 87 ASN A O 1
ATOM 693 N N . GLY A 1 88 ? 11.776 3.847 5.422 1.00 85.44 88 GLY A N 1
ATOM 694 C CA . GLY A 1 88 ? 11.695 5.309 5.290 1.00 85.44 88 GLY A CA 1
ATOM 695 C C . GLY A 1 88 ? 12.222 5.884 3.974 1.00 85.44 88 GLY A C 1
ATOM 696 O O . GLY A 1 88 ? 12.154 7.098 3.799 1.00 85.44 88 GLY A O 1
ATOM 697 N N . GLU A 1 89 ? 12.729 5.066 3.046 1.00 89.12 89 GLU A N 1
ATOM 698 C CA . GLU A 1 89 ? 13.090 5.561 1.714 1.00 89.12 89 GLU A CA 1
ATOM 699 C C . GLU A 1 89 ? 11.853 6.024 0.933 1.00 89.12 89 GLU A C 1
ATOM 701 O O . GLU A 1 89 ? 10.754 5.472 1.061 1.00 89.12 89 GLU A O 1
ATOM 706 N N . ILE A 1 90 ? 12.059 7.030 0.081 1.00 88.44 90 ILE A N 1
ATOM 707 C CA . ILE A 1 90 ? 11.031 7.553 -0.814 1.00 88.44 90 ILE A CA 1
ATOM 708 C C . ILE A 1 90 ? 11.079 6.757 -2.116 1.00 88.44 90 ILE A C 1
ATOM 710 O O . ILE A 1 90 ? 11.895 7.037 -2.993 1.00 88.44 90 ILE A O 1
ATOM 714 N N . ARG A 1 91 ? 10.215 5.748 -2.242 1.00 90.06 91 ARG A N 1
ATOM 715 C CA . ARG A 1 91 ? 9.995 5.023 -3.501 1.00 90.06 91 ARG A CA 1
ATOM 716 C C . ARG A 1 91 ? 8.536 4.621 -3.621 1.00 90.06 91 ARG A C 1
ATOM 718 O O . ARG A 1 91 ? 7.907 4.223 -2.643 1.00 90.06 91 ARG A O 1
ATOM 725 N N . SER A 1 92 ? 8.021 4.644 -4.844 1.00 90.69 92 SER A N 1
ATOM 726 C CA . SER A 1 92 ? 6.638 4.256 -5.138 1.00 90.69 92 SER A CA 1
ATOM 727 C C . SER A 1 92 ? 6.348 2.777 -4.856 1.00 90.69 92 SER A C 1
ATOM 729 O O . SER A 1 92 ? 5.199 2.398 -4.674 1.00 90.69 92 SER A O 1
ATOM 731 N N . GLN A 1 93 ? 7.384 1.939 -4.759 1.00 93.62 93 GLN A N 1
ATOM 732 C CA . GLN A 1 93 ? 7.247 0.537 -4.364 1.00 93.62 93 GLN A CA 1
ATOM 733 C C . GLN A 1 93 ? 7.131 0.329 -2.846 1.00 93.62 93 GLN A C 1
ATOM 735 O O . GLN A 1 93 ? 7.073 -0.809 -2.396 1.00 93.62 93 GLN A O 1
ATOM 740 N N . GLY A 1 94 ? 7.201 1.388 -2.038 1.00 93.75 94 GLY A N 1
ATOM 741 C CA . GLY A 1 94 ? 7.241 1.290 -0.581 1.00 93.75 94 GLY A CA 1
ATOM 742 C C . GLY A 1 94 ? 5.889 1.009 0.074 1.00 93.75 94 GLY A C 1
ATOM 743 O O . GLY A 1 94 ? 4.839 1.052 -0.567 1.00 93.75 94 GLY A O 1
ATOM 744 N N . MET A 1 95 ? 5.912 0.796 1.391 1.00 93.88 95 MET A N 1
ATOM 745 C CA . MET A 1 95 ? 4.699 0.818 2.209 1.00 93.88 95 MET A CA 1
ATOM 746 C C . MET A 1 95 ? 4.203 2.262 2.349 1.00 93.88 95 MET A C 1
ATOM 748 O O . MET A 1 95 ? 4.699 2.999 3.195 1.00 93.88 95 MET A O 1
ATOM 752 N N . VAL A 1 96 ? 3.266 2.702 1.515 1.00 91.56 96 VAL A N 1
ATOM 753 C CA . VAL A 1 96 ? 2.902 4.127 1.413 1.00 91.56 96 VAL A CA 1
ATOM 754 C C . VAL A 1 96 ? 1.540 4.406 2.045 1.00 91.56 96 VAL A C 1
ATOM 756 O O . VAL A 1 96 ? 0.576 3.671 1.831 1.00 91.56 96 VAL A O 1
ATOM 759 N N . TRP A 1 97 ? 1.440 5.513 2.782 1.00 89.00 97 TRP A N 1
ATOM 760 C CA . TRP A 1 97 ? 0.173 6.099 3.217 1.00 89.00 97 TRP A CA 1
ATOM 761 C C . TRP A 1 97 ? 0.145 7.569 2.814 1.00 89.00 97 TRP A C 1
ATOM 763 O O . TRP A 1 97 ? 0.998 8.329 3.277 1.00 89.00 97 TRP A O 1
ATOM 773 N N . LYS A 1 98 ? -0.840 7.955 1.986 1.00 81.81 98 LYS A N 1
ATOM 774 C CA . LYS A 1 98 ? -0.894 9.226 1.242 1.00 81.81 98 LYS A CA 1
ATOM 775 C C . LYS A 1 98 ? 0.155 9.224 0.126 1.00 81.81 98 LYS A C 1
ATOM 777 O O . LYS A 1 98 ? 1.284 8.828 0.361 1.00 81.81 98 LYS A O 1
ATOM 782 N N . ASN A 1 99 ? -0.197 9.647 -1.088 1.00 69.50 99 ASN A N 1
ATOM 783 C CA . ASN A 1 99 ? 0.613 9.523 -2.318 1.00 69.50 99 ASN A CA 1
ATOM 784 C C . ASN A 1 99 ? 1.923 10.366 -2.347 1.00 69.50 99 ASN A C 1
ATOM 786 O O . ASN A 1 99 ? 2.241 11.014 -3.336 1.00 69.50 99 ASN A O 1
ATOM 790 N N . ASN A 1 100 ? 2.676 10.416 -1.247 1.00 67.88 100 ASN A N 1
ATOM 791 C CA . ASN A 1 100 ? 3.943 11.126 -1.081 1.00 67.88 100 ASN A CA 1
ATOM 792 C C . ASN A 1 100 ? 5.166 10.203 -1.257 1.00 67.88 100 ASN A C 1
ATOM 794 O O . ASN A 1 100 ? 6.292 10.642 -1.039 1.00 67.88 100 ASN A O 1
ATOM 798 N N . ALA A 1 101 ? 4.940 8.933 -1.622 1.00 68.81 101 ALA A N 1
ATOM 799 C CA . ALA A 1 101 ? 5.950 7.887 -1.803 1.00 68.81 101 ALA A CA 1
ATOM 800 C C . ALA A 1 101 ? 6.861 7.631 -0.584 1.00 68.81 101 ALA A C 1
ATOM 802 O O . ALA A 1 101 ? 7.845 6.905 -0.709 1.00 68.81 101 ALA A O 1
ATOM 803 N N . PHE A 1 102 ? 6.545 8.178 0.595 1.00 80.31 102 PHE A N 1
ATOM 804 C CA . PHE A 1 102 ? 7.301 7.917 1.814 1.00 80.31 102 PHE A CA 1
ATOM 805 C C . PHE A 1 102 ? 6.928 6.540 2.363 1.00 80.31 102 PHE A C 1
ATOM 807 O O . PHE A 1 102 ? 5.777 6.305 2.742 1.00 80.31 102 PHE A O 1
ATOM 814 N N . SER A 1 103 ? 7.902 5.628 2.423 1.00 87.44 103 SER A N 1
ATOM 815 C CA . SER A 1 103 ? 7.674 4.308 3.003 1.00 87.44 103 SER A CA 1
ATOM 816 C C . SER A 1 103 ? 7.558 4.411 4.525 1.00 87.44 103 SER A C 1
ATOM 818 O O . SER A 1 103 ? 8.543 4.679 5.211 1.00 87.44 103 SER A O 1
ATOM 820 N N . VAL A 1 104 ? 6.387 4.119 5.087 1.00 89.38 104 VAL A N 1
ATOM 821 C CA . VAL A 1 104 ? 6.214 4.020 6.541 1.00 89.38 104 VAL A CA 1
ATOM 822 C C . VAL A 1 104 ? 7.101 2.906 7.108 1.00 89.38 104 VAL A C 1
ATOM 824 O O . VAL A 1 104 ? 7.406 1.924 6.431 1.00 89.38 104 VAL A O 1
ATOM 827 N N . LYS A 1 105 ? 7.539 3.056 8.362 1.00 89.75 105 LYS A N 1
ATOM 828 C CA . LYS A 1 105 ? 8.384 2.058 9.051 1.00 89.75 105 LYS A CA 1
ATOM 829 C C . LYS A 1 105 ? 7.576 0.946 9.723 1.00 89.75 105 LYS A C 1
ATOM 831 O O . LYS A 1 105 ? 8.133 -0.069 10.121 1.00 89.75 105 LYS A O 1
ATOM 836 N N . LYS A 1 106 ? 6.270 1.149 9.883 1.00 90.50 106 LYS A N 1
ATOM 837 C CA . LYS A 1 106 ? 5.353 0.192 10.493 1.00 90.50 106 LYS A CA 1
ATOM 838 C C . LYS A 1 106 ? 3.945 0.434 9.958 1.00 90.50 106 LYS A C 1
ATOM 840 O O . LYS A 1 106 ? 3.520 1.585 9.878 1.00 90.50 106 LYS A O 1
ATOM 845 N N . SER A 1 107 ? 3.234 -0.637 9.635 1.00 88.44 107 SER A N 1
ATOM 846 C CA . SER A 1 107 ? 1.815 -0.631 9.283 1.00 88.44 107 SER A CA 1
ATOM 847 C C . SER A 1 107 ? 1.118 -1.769 10.030 1.00 88.44 107 SER A C 1
ATOM 849 O O . SER A 1 107 ? 1.666 -2.858 10.183 1.00 88.44 107 SER A O 1
ATOM 851 N N . GLU A 1 108 ? -0.078 -1.507 10.552 1.00 89.44 108 GLU A N 1
ATOM 852 C CA . GLU A 1 108 ? -0.938 -2.517 11.172 1.00 89.44 108 GLU A CA 1
ATOM 853 C C . GLU A 1 108 ? -2.380 -2.235 10.739 1.00 89.44 108 GLU A C 1
ATOM 855 O O . GLU A 1 108 ? -2.873 -1.125 10.931 1.00 89.44 108 GLU A O 1
ATOM 860 N N . MET A 1 109 ? -3.059 -3.232 10.170 1.00 85.81 109 MET A N 1
ATOM 861 C CA . MET A 1 109 ? -4.493 -3.175 9.877 1.00 85.81 109 MET A CA 1
ATOM 862 C C . MET A 1 109 ? -5.228 -4.062 10.877 1.00 85.81 109 MET A C 1
ATOM 864 O O . MET A 1 109 ? -4.874 -5.227 11.053 1.00 85.81 109 MET A O 1
ATOM 868 N N . LYS A 1 110 ? -6.227 -3.506 11.562 1.00 83.56 110 LYS A N 1
ATOM 869 C CA . LYS A 1 110 ? -7.013 -4.206 12.585 1.00 83.56 110 LYS A CA 1
ATOM 870 C C . LYS A 1 110 ? -8.488 -3.956 12.325 1.00 83.56 110 LYS A C 1
ATOM 872 O 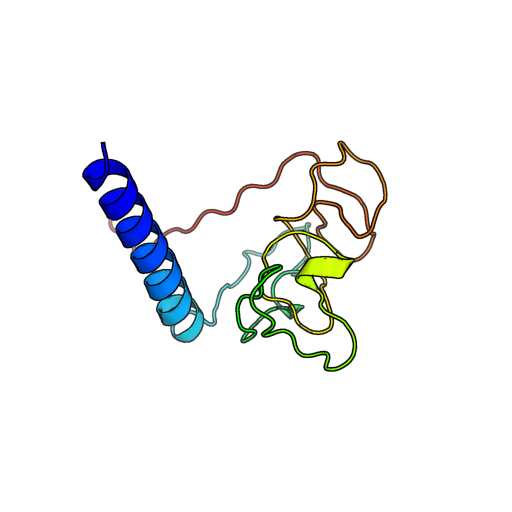O . LYS A 1 110 ? -8.875 -2.835 12.006 1.00 83.56 110 LYS A O 1
ATOM 877 N N . ILE A 1 111 ? -9.293 -4.994 12.492 1.00 80.81 111 ILE A N 1
ATOM 878 C CA . ILE A 1 111 ? -10.751 -4.922 12.428 1.00 80.81 111 ILE A CA 1
ATOM 879 C C . ILE A 1 111 ? -11.319 -5.171 13.824 1.00 80.81 111 ILE A C 1
ATOM 881 O O . ILE A 1 111 ? -10.741 -5.922 14.610 1.00 80.81 111 ILE A O 1
ATOM 885 N N . ARG A 1 112 ? -12.441 -4.526 14.143 1.00 78.88 112 ARG A N 1
ATOM 886 C CA . ARG A 1 112 ? -13.192 -4.748 15.383 1.00 78.88 112 ARG A CA 1
ATOM 887 C C . ARG A 1 112 ? -14.683 -4.812 15.040 1.00 78.88 112 ARG A C 1
ATOM 889 O O . ARG A 1 112 ? -15.140 -3.932 14.311 1.00 78.88 112 ARG A O 1
ATOM 896 N N . PRO A 1 113 ? -15.441 -5.799 15.553 1.00 81.06 113 PRO A N 1
ATOM 897 C CA . PRO A 1 113 ? -16.893 -5.817 15.416 1.00 81.06 113 PRO A CA 1
ATOM 898 C C . PRO A 1 113 ? -17.518 -4.540 15.983 1.00 81.06 113 PRO A C 1
ATOM 900 O O . PRO A 1 113 ? -17.105 -4.057 17.037 1.00 81.06 113 PRO A O 1
ATOM 903 N N . GLN A 1 114 ? -18.520 -4.002 15.289 1.00 68.00 114 GLN A N 1
ATOM 904 C CA . GLN A 1 114 ? -19.193 -2.768 15.703 1.00 68.00 114 GLN A CA 1
ATOM 905 C C . GLN A 1 114 ? -20.116 -2.978 16.914 1.00 68.00 114 GLN A C 1
ATOM 907 O O . GLN A 1 114 ? -20.331 -2.050 17.688 1.00 68.00 114 GLN A O 1
ATOM 912 N N . ILE A 1 115 ? -20.630 -4.196 17.103 1.00 74.12 115 ILE A N 1
ATOM 913 C CA . ILE A 1 115 ? -21.433 -4.570 18.269 1.00 74.12 115 ILE A CA 1
ATOM 914 C C . ILE A 1 115 ? -20.494 -5.218 19.283 1.00 74.12 115 ILE A C 1
ATOM 916 O O . ILE A 1 115 ? -20.174 -6.401 19.190 1.00 74.12 115 ILE A O 1
ATOM 920 N N . PHE A 1 116 ? -20.019 -4.411 20.223 1.00 56.16 116 PHE A N 1
ATOM 921 C CA . PHE A 1 116 ? -19.358 -4.883 21.432 1.00 56.16 116 PHE A CA 1
ATOM 922 C C . PHE A 1 116 ? -20.421 -4.876 22.535 1.00 56.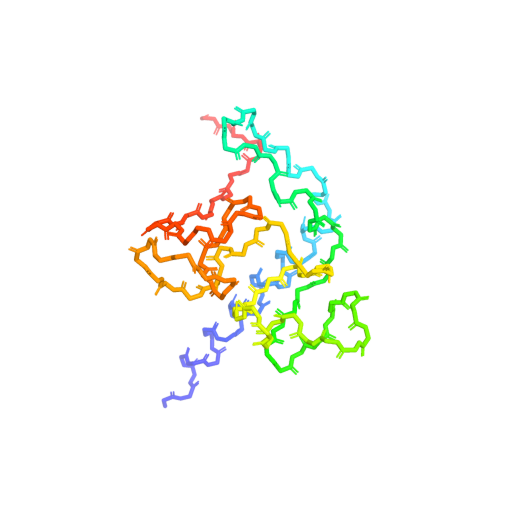16 116 PHE A C 1
ATOM 924 O O . PHE A 1 116 ? -20.935 -3.811 22.871 1.00 56.16 116 PHE A O 1
ATOM 931 N N . GLN A 1 117 ? -20.814 -6.050 23.025 1.00 52.66 117 GLN A N 1
ATOM 932 C CA . GLN A 1 117 ? -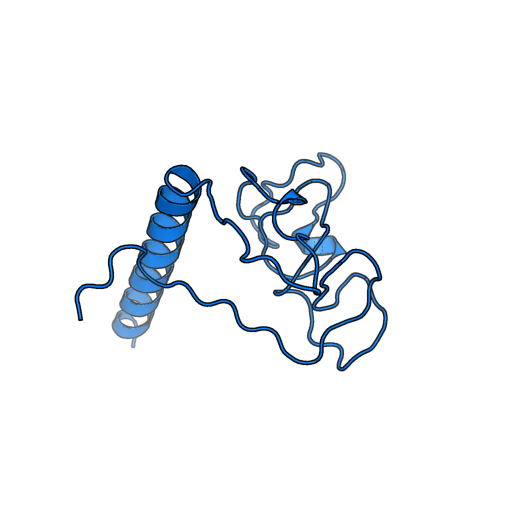21.437 -6.150 24.343 1.00 52.66 117 GLN A CA 1
ATOM 933 C C . GLN A 1 117 ? -20.307 -6.492 25.312 1.00 52.66 117 GLN A C 1
ATOM 935 O O . GLN A 1 117 ? -19.582 -7.457 25.065 1.00 52.66 117 GLN A O 1
ATOM 940 N N . ASP A 1 118 ? -20.116 -5.636 26.313 1.00 55.62 118 ASP A N 1
ATOM 941 C CA . ASP A 1 118 ? -19.194 -5.869 27.428 1.00 55.62 118 ASP A CA 1
ATOM 942 C C . ASP A 1 118 ? -19.743 -6.946 28.380 1.00 55.62 118 ASP A C 1
ATOM 944 O O . ASP A 1 118 ? -20.987 -7.025 28.532 1.00 55.62 118 ASP A O 1
#

Foldseek 3Di:
DPVVVVVVVVVVVCVVVVCVVVLVVCLPPPPDPDPLDDFCNVLRPADKAAPVRAREQDPPDRQCVQQNAIGSAYVGGQADQRFDQPQQDQDSRARDRGPRSGHDNDDDDDDDDPDDDD

InterPro domains:
  IPR002181 Fibrinogen, alpha/beta/gamma chain, C-terminal globular domain [PF00147] (26-114)
  IPR002181 Fibrinogen, alpha/beta/gamma chain, C-terminal globular domain [PS51406] (35-115)
  IPR002181 Fibrinogen, alpha/beta/gamma chain, C-terminal globular domain [SM00186] (2-114)
  IPR014716 Fibrinogen, alpha/beta/gamma chain, C-terminal globular, subdomain 1 [G3DSA:3.90.215.10] (18-117)
  IPR020837 Fibrinogen, conserved site [PS00514] (71-83)
  IPR036056 Fibrinogen-like, C-terminal [SSF56496] (31-114)
  IPR050373 Fibrinogen C-terminal domain-containing protein [PTHR19143] (31-113)

Organism: Acropora cervicornis (NCBI:txid6130)

pLDDT: mean 76.26, std 17.54, range [39.66, 95.44]

Secondary structure (DSSP, 8-state):
--HHHHHHHHHHHHHHHHHHHHHHHT------S-TT---SGGGTTPPPB-SS---SS-SS--HHHHS-S-B--SSS-SEETTSB--TT-B-TTB-EESSS-BB-S--------S----